Protein AF-A0A352KIS1-F1 (afdb_monomer)

Radius of gyration: 20.84 Å; Cα contacts (8 Å, |Δi|>4): 163; chains: 1; bounding box: 51×38×54 Å

Structure (mmCIF, N/CA/C/O backbone):
data_AF-A0A352KIS1-F1
#
_entry.id   AF-A0A352KIS1-F1
#
loop_
_atom_site.group_PDB
_atom_site.id
_atom_site.type_symbol
_atom_site.label_atom_id
_atom_site.label_alt_id
_atom_site.label_comp_id
_atom_site.label_asym_id
_atom_site.label_entity_id
_atom_site.label_seq_id
_atom_site.pdbx_PDB_ins_code
_atom_site.Cartn_x
_atom_site.Cartn_y
_atom_site.Cartn_z
_atom_site.occupancy
_atom_site.B_iso_or_equiv
_atom_site.auth_seq_id
_atom_site.auth_comp_id
_atom_site.auth_asym_id
_atom_site.auth_atom_id
_atom_site.pdbx_PDB_model_num
ATOM 1 N N . MET A 1 1 ? 3.400 2.276 27.618 1.00 39.28 1 MET A N 1
ATOM 2 C CA . MET A 1 1 ? 4.364 1.791 26.607 1.00 39.28 1 MET A CA 1
ATOM 3 C C . MET A 1 1 ? 4.599 2.950 25.652 1.00 39.28 1 MET A C 1
ATOM 5 O O . MET A 1 1 ? 3.643 3.658 25.383 1.00 39.28 1 MET A O 1
ATOM 9 N N . ARG A 1 2 ? 5.854 3.278 25.321 1.00 40.31 2 ARG A N 1
ATOM 10 C CA . ARG A 1 2 ? 6.187 4.466 24.517 1.00 40.31 2 ARG A CA 1
ATOM 11 C C . ARG A 1 2 ? 6.188 4.085 23.042 1.00 40.31 2 ARG A C 1
ATOM 13 O O . ARG A 1 2 ? 6.950 3.207 22.649 1.00 40.31 2 ARG A O 1
ATOM 20 N N . ASP A 1 3 ? 5.348 4.763 22.277 1.00 49.12 3 ASP A N 1
ATOM 21 C CA . ASP A 1 3 ? 5.217 4.623 20.835 1.00 49.12 3 ASP A CA 1
ATOM 22 C C . ASP A 1 3 ? 6.470 5.174 20.142 1.00 49.12 3 ASP A C 1
ATOM 24 O O . ASP A 1 3 ? 6.640 6.383 19.985 1.00 49.12 3 ASP A O 1
ATOM 28 N N . ASN A 1 4 ? 7.378 4.286 19.738 1.00 43.50 4 ASN A N 1
ATOM 29 C CA . ASN A 1 4 ? 8.542 4.644 18.931 1.00 43.50 4 ASN A CA 1
ATOM 30 C C . ASN A 1 4 ? 8.178 4.561 17.445 1.00 43.50 4 ASN A C 1
ATOM 32 O O . ASN A 1 4 ? 8.588 3.643 16.737 1.00 43.50 4 ASN A O 1
ATOM 36 N N . TRP A 1 5 ? 7.418 5.541 16.966 1.00 44.62 5 TRP A N 1
ATOM 37 C CA . TRP A 1 5 ? 7.293 5.789 15.534 1.00 44.62 5 TRP A CA 1
ATOM 38 C C . TRP A 1 5 ? 8.566 6.522 15.122 1.00 44.62 5 TRP A C 1
ATOM 40 O O . TRP A 1 5 ? 8.736 7.707 15.413 1.00 44.62 5 TRP A O 1
ATOM 50 N N . ILE A 1 6 ? 9.507 5.799 14.514 1.00 53.31 6 ILE A N 1
ATOM 51 C CA . ILE A 1 6 ? 10.718 6.399 13.953 1.00 53.31 6 ILE A CA 1
ATOM 52 C C . ILE A 1 6 ? 10.278 7.173 12.712 1.00 53.31 6 ILE A C 1
ATOM 54 O O . ILE A 1 6 ? 10.229 6.638 11.607 1.00 53.31 6 ILE A O 1
ATOM 58 N N . LEU A 1 7 ? 9.905 8.438 12.906 1.00 52.47 7 LEU A N 1
ATOM 59 C CA . LEU A 1 7 ? 9.792 9.370 11.796 1.00 52.47 7 LEU A CA 1
ATOM 60 C C . LEU A 1 7 ? 11.177 9.454 11.139 1.00 52.47 7 LEU A C 1
ATOM 62 O O . LEU A 1 7 ? 12.160 9.693 11.851 1.00 52.47 7 LEU A O 1
ATOM 66 N N . PRO A 1 8 ? 11.286 9.241 9.817 1.00 53.09 8 PRO A N 1
ATOM 67 C CA . PRO A 1 8 ? 12.552 9.403 9.126 1.00 53.09 8 PRO A CA 1
ATOM 68 C C . PRO A 1 8 ? 13.057 10.828 9.375 1.00 53.09 8 PRO A C 1
ATOM 70 O O . PRO A 1 8 ? 12.317 11.800 9.214 1.00 53.09 8 PRO A O 1
ATOM 73 N N . ASP A 1 9 ? 14.308 10.941 9.832 1.00 62.28 9 ASP A N 1
ATOM 74 C CA . ASP A 1 9 ? 14.973 12.219 10.092 1.00 62.28 9 ASP A CA 1
ATOM 75 C C . ASP A 1 9 ? 14.761 13.152 8.887 1.00 62.28 9 ASP A C 1
ATOM 77 O O . ASP A 1 9 ? 14.893 12.731 7.736 1.00 62.28 9 ASP A O 1
ATOM 81 N N . LYS A 1 10 ? 14.442 14.427 9.129 1.00 58.06 10 LYS A N 1
ATOM 82 C CA . LYS A 1 10 ? 14.257 15.448 8.086 1.00 58.06 10 LYS A CA 1
ATOM 83 C C . LYS A 1 10 ? 15.461 15.53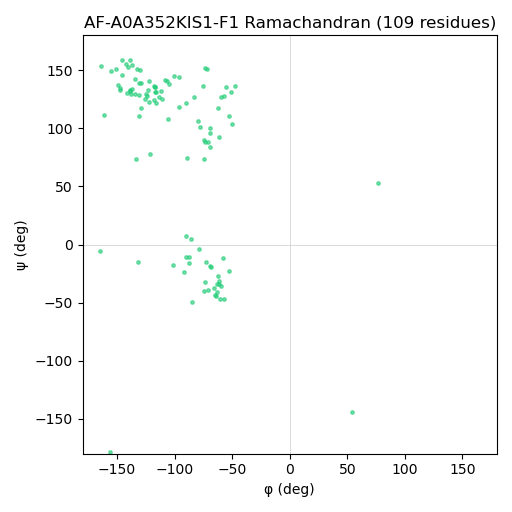6 7.132 1.00 58.06 10 LYS A C 1
ATOM 85 O O . LYS A 1 10 ? 15.295 15.957 5.991 1.00 58.06 10 LYS A O 1
ATOM 90 N N . SER A 1 11 ? 16.646 15.090 7.560 1.00 61.78 11 SER A N 1
ATOM 91 C CA . SER A 1 11 ? 17.861 14.975 6.737 1.00 61.78 11 SER A CA 1
ATOM 92 C C . SER A 1 11 ? 17.853 13.821 5.711 1.00 61.78 11 SER A C 1
ATOM 94 O O . SER A 1 11 ? 18.671 13.803 4.787 1.00 61.78 11 SER A O 1
ATOM 96 N N . SER A 1 12 ? 16.937 12.858 5.852 1.00 59.78 12 SER A N 1
ATOM 97 C CA . SER A 1 12 ? 16.808 11.668 4.996 1.00 59.78 12 SER A CA 1
ATOM 98 C C . SER A 1 12 ? 15.845 11.861 3.820 1.00 59.78 12 SER A C 1
ATOM 100 O O . SER A 1 12 ? 16.017 11.221 2.785 1.00 59.78 12 SER A O 1
ATOM 102 N N . LEU A 1 13 ? 14.903 12.805 3.927 1.00 62.25 13 LEU A N 1
ATOM 103 C CA . LEU A 1 13 ? 13.956 13.155 2.861 1.00 62.25 13 LEU A CA 1
ATOM 104 C C . LEU A 1 13 ? 14.650 13.588 1.554 1.00 62.25 13 LEU A C 1
ATOM 106 O O . LEU A 1 13 ? 14.314 13.041 0.505 1.00 62.25 13 LEU A O 1
ATOM 110 N N . PRO A 1 14 ? 15.664 14.480 1.567 1.00 72.44 14 PRO A N 1
ATOM 111 C CA . PRO A 1 14 ? 16.374 14.858 0.344 1.00 72.44 14 PRO A CA 1
ATOM 112 C C . PRO A 1 14 ? 17.120 13.681 -0.292 1.00 72.44 14 PRO A C 1
ATOM 114 O O . PRO A 1 14 ? 17.209 13.584 -1.511 1.00 72.44 14 PRO A O 1
ATOM 117 N N . LYS A 1 15 ? 17.635 12.758 0.530 1.00 71.00 15 LYS A N 1
ATOM 118 C CA . LYS A 1 15 ? 18.350 11.564 0.060 1.00 71.00 15 LYS A CA 1
ATOM 119 C C . LYS A 1 15 ? 17.395 10.562 -0.585 1.00 71.00 15 LYS A C 1
ATOM 121 O O . LYS A 1 15 ? 17.732 10.003 -1.620 1.00 71.00 15 LYS A O 1
ATOM 126 N N . ALA A 1 16 ? 16.201 10.389 -0.019 1.00 70.31 16 ALA A N 1
ATOM 127 C CA . ALA A 1 16 ? 15.144 9.573 -0.609 1.00 70.31 16 ALA A CA 1
ATOM 128 C C . ALA A 1 16 ? 14.672 10.145 -1.958 1.00 70.31 16 ALA A C 1
ATOM 130 O O . ALA A 1 16 ? 14.514 9.394 -2.915 1.00 70.31 16 ALA A O 1
ATOM 131 N N . ILE A 1 17 ? 14.532 11.472 -2.063 1.00 75.38 17 ILE A N 1
ATOM 132 C CA . ILE A 1 17 ? 14.178 12.157 -3.318 1.00 75.38 17 ILE A CA 1
ATOM 133 C C . ILE A 1 17 ? 15.274 11.978 -4.375 1.00 75.38 17 ILE A C 1
ATOM 135 O O . ILE A 1 17 ? 14.967 11.671 -5.522 1.00 75.38 17 ILE A O 1
ATOM 139 N N . LEU A 1 18 ? 16.549 12.130 -4.005 1.00 73.56 18 LEU A N 1
ATOM 140 C CA . LEU A 1 18 ? 17.671 11.921 -4.926 1.00 73.56 18 LEU A CA 1
ATOM 141 C C . LEU A 1 18 ? 17.795 10.459 -5.367 1.00 73.56 18 LEU A C 1
ATOM 143 O O . LEU A 1 18 ? 18.087 10.199 -6.528 1.00 73.56 18 LEU A O 1
ATOM 147 N N . PHE A 1 19 ? 17.537 9.511 -4.466 1.00 69.75 19 PHE A N 1
ATOM 148 C CA . PHE A 1 19 ? 17.507 8.087 -4.788 1.00 69.75 19 PHE A CA 1
ATOM 149 C C . PHE A 1 19 ? 16.362 7.748 -5.753 1.00 69.75 19 PHE A C 1
ATOM 151 O O . PHE A 1 19 ? 16.590 7.058 -6.741 1.00 69.75 19 PHE A O 1
ATOM 158 N N . LEU A 1 20 ? 15.166 8.306 -5.534 1.00 67.12 20 LEU A N 1
ATOM 159 C CA . LEU A 1 20 ? 14.039 8.202 -6.468 1.00 67.12 20 LEU A CA 1
ATOM 160 C C . LEU A 1 20 ? 14.377 8.822 -7.830 1.00 67.12 20 LEU A C 1
ATOM 162 O O . LEU A 1 20 ? 14.179 8.183 -8.855 1.00 67.12 20 LEU A O 1
ATOM 166 N N . ALA A 1 21 ? 14.948 10.028 -7.854 1.00 69.81 21 ALA A N 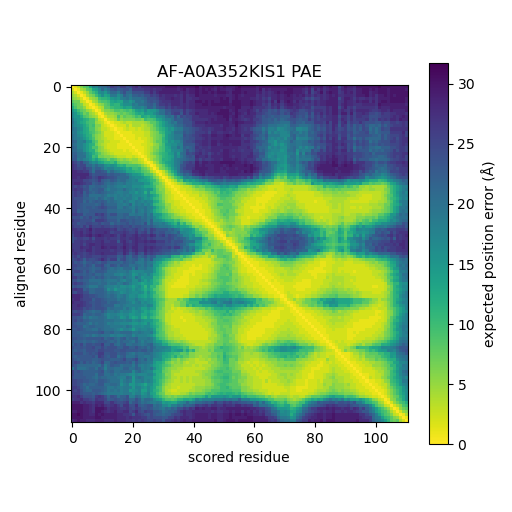1
ATOM 167 C CA . ALA A 1 21 ? 15.366 10.686 -9.091 1.00 69.81 21 ALA A 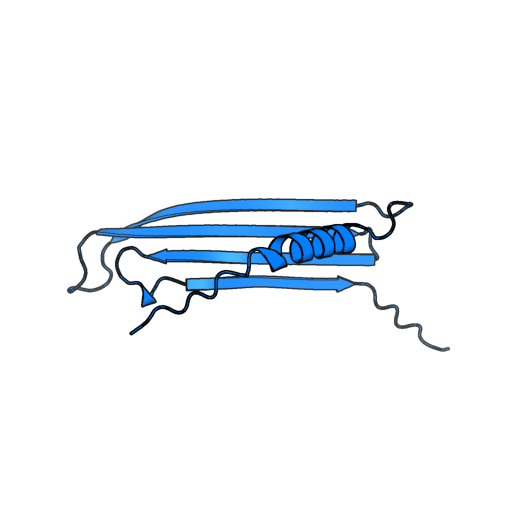CA 1
ATOM 168 C C . ALA A 1 21 ? 16.441 9.885 -9.848 1.00 69.81 21 ALA A C 1
ATOM 170 O O . ALA A 1 21 ? 16.443 9.871 -11.075 1.00 69.81 21 ALA A O 1
ATOM 171 N N . TRP A 1 22 ? 17.328 9.191 -9.130 1.00 68.75 22 TRP A N 1
ATOM 172 C CA . TRP A 1 22 ? 18.348 8.323 -9.714 1.00 68.75 22 TRP A CA 1
ATOM 173 C 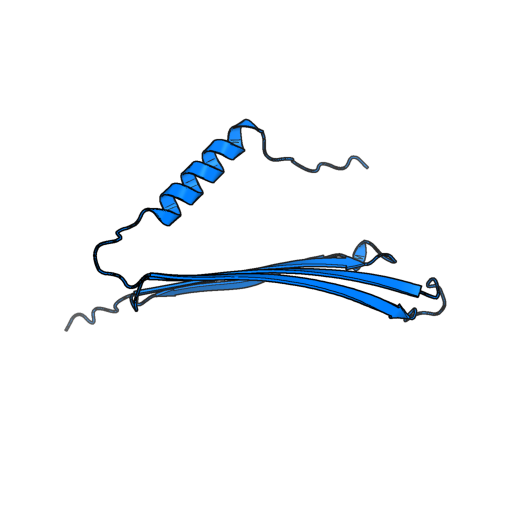C . TRP A 1 22 ? 17.773 7.004 -10.252 1.00 68.75 22 TRP A C 1
ATOM 175 O O . TRP A 1 22 ? 18.142 6.592 -11.348 1.00 68.75 22 TRP A O 1
ATOM 185 N N . ILE A 1 23 ? 16.813 6.382 -9.557 1.00 65.06 23 ILE A N 1
ATOM 186 C CA . ILE A 1 23 ? 16.062 5.223 -10.080 1.00 65.06 23 ILE A CA 1
ATOM 187 C C . ILE A 1 23 ? 15.312 5.592 -11.367 1.00 65.06 23 ILE A C 1
ATOM 189 O O . ILE A 1 23 ? 15.236 4.790 -12.293 1.00 65.06 23 ILE A O 1
ATOM 193 N N . LEU A 1 24 ? 14.800 6.820 -11.450 1.00 61.00 24 LEU A N 1
ATOM 194 C CA . LEU A 1 24 ? 14.097 7.344 -12.622 1.00 61.00 24 LEU A CA 1
ATOM 195 C C . LEU A 1 24 ? 15.039 7.802 -13.759 1.00 61.00 24 LEU A C 1
ATOM 197 O O . LEU A 1 24 ? 14.563 8.201 -14.818 1.00 61.00 24 LEU A O 1
ATOM 201 N N . SER A 1 25 ? 16.364 7.762 -13.561 1.00 61.50 25 SER A N 1
ATOM 202 C CA . SER A 1 25 ? 17.369 8.332 -14.471 1.00 61.50 25 SER A CA 1
ATOM 203 C C . SER A 1 25 ? 17.933 7.431 -15.596 1.00 61.50 25 SER A C 1
ATOM 205 O O . SER A 1 25 ? 18.649 7.989 -16.438 1.00 61.50 25 SER A O 1
ATOM 207 N N . PRO A 1 26 ? 17.732 6.101 -15.701 1.00 56.00 26 PRO A N 1
ATOM 208 C CA . PRO A 1 26 ? 18.428 5.351 -16.741 1.00 56.00 26 PRO A CA 1
ATOM 209 C C . PRO A 1 26 ? 17.747 5.493 -18.116 1.00 56.00 26 PRO A C 1
ATOM 211 O O . PRO A 1 26 ? 16.732 4.869 -18.396 1.00 56.00 26 PRO A O 1
ATOM 214 N N . GLY A 1 27 ? 18.383 6.266 -19.005 1.00 52.97 27 GLY A N 1
ATOM 215 C CA . GLY A 1 27 ? 18.517 5.901 -20.423 1.00 52.97 27 GLY A CA 1
ATOM 216 C C . GLY A 1 27 ? 17.299 6.081 -21.335 1.00 52.97 27 GLY A C 1
ATOM 217 O O . GLY A 1 27 ? 16.946 5.166 -22.074 1.00 52.97 27 GLY A O 1
ATOM 218 N N . ILE A 1 28 ? 16.708 7.276 -21.360 1.00 52.69 28 ILE A N 1
ATOM 219 C CA . ILE A 1 28 ? 15.662 7.672 -22.323 1.00 52.69 28 ILE A CA 1
ATOM 220 C C . ILE A 1 28 ? 16.291 7.927 -23.705 1.00 52.69 28 ILE A C 1
ATOM 222 O O . ILE A 1 28 ? 16.476 9.073 -24.109 1.00 52.69 28 ILE A O 1
ATOM 226 N N . ALA A 1 29 ? 16.692 6.880 -24.425 1.00 50.91 29 ALA A N 1
ATOM 227 C CA . ALA A 1 29 ? 17.159 7.047 -25.807 1.00 50.91 29 ALA A CA 1
ATOM 228 C C . ALA A 1 29 ? 16.541 6.079 -26.825 1.00 50.91 29 ALA A C 1
ATOM 230 O O . ALA A 1 29 ? 16.622 6.363 -28.014 1.00 50.91 29 ALA A O 1
ATOM 231 N N . ALA A 1 30 ? 15.894 4.985 -26.405 1.00 53.06 30 ALA A N 1
ATOM 232 C CA . ALA A 1 30 ? 15.186 4.094 -27.339 1.00 53.06 30 ALA A CA 1
ATOM 233 C C . ALA A 1 30 ? 14.193 3.109 -26.692 1.00 53.06 30 ALA A C 1
ATOM 235 O O . ALA A 1 30 ? 13.519 2.388 -27.418 1.00 53.06 30 ALA A O 1
ATOM 236 N N . ALA A 1 31 ? 14.114 3.032 -25.360 1.00 55.84 31 ALA A N 1
ATOM 237 C CA . ALA A 1 31 ? 13.159 2.153 -24.695 1.00 55.84 31 ALA A CA 1
ATOM 238 C C . ALA A 1 31 ? 11.794 2.845 -24.619 1.00 55.84 31 ALA A C 1
ATOM 240 O O . ALA A 1 31 ? 11.702 3.975 -24.134 1.00 55.84 31 ALA A O 1
ATOM 241 N N . GLU A 1 32 ? 10.746 2.177 -25.098 1.00 66.12 32 GLU A N 1
ATOM 242 C CA . GLU A 1 32 ? 9.371 2.595 -24.841 1.00 66.12 32 GLU A CA 1
ATOM 243 C C . GLU A 1 32 ? 9.133 2.523 -23.332 1.00 66.12 32 GLU A C 1
ATOM 245 O O . GLU A 1 32 ? 9.291 1.479 -22.701 1.00 66.12 32 GLU A O 1
ATOM 250 N N . PHE A 1 33 ? 8.857 3.677 -22.735 1.00 71.19 33 PHE A N 1
ATOM 251 C CA . PHE A 1 33 ? 8.613 3.786 -21.310 1.00 71.19 33 PHE A CA 1
ATOM 252 C C . PHE A 1 33 ? 7.112 3.752 -21.070 1.00 71.19 33 PHE A C 1
ATOM 254 O O . PHE A 1 33 ? 6.398 4.655 -21.511 1.00 71.19 33 PHE A O 1
ATOM 261 N N . GLU A 1 34 ? 6.649 2.750 -20.333 1.00 83.62 34 GLU A N 1
ATOM 262 C CA . GLU A 1 34 ? 5.268 2.673 -19.876 1.00 83.62 34 GLU A CA 1
ATOM 263 C C . GLU A 1 34 ? 5.249 2.711 -18.352 1.00 83.62 34 GLU A C 1
ATOM 265 O O . GLU A 1 34 ? 6.016 2.022 -17.682 1.00 83.62 34 GLU A O 1
ATOM 270 N N . SER A 1 35 ? 4.398 3.559 -17.787 1.00 87.00 35 SER A N 1
ATOM 271 C CA . SER A 1 35 ? 4.243 3.680 -16.343 1.00 87.00 35 SER A CA 1
ATOM 272 C C . SER A 1 35 ? 2.777 3.875 -16.020 1.00 87.00 35 SER A C 1
ATOM 274 O O . SER A 1 35 ? 2.117 4.740 -16.602 1.00 87.00 35 SER A O 1
ATOM 276 N N . GLU A 1 36 ? 2.285 3.081 -15.078 1.00 90.31 36 GLU A N 1
ATOM 277 C CA . GLU A 1 36 ? 0.931 3.175 -14.560 1.00 90.31 36 GLU A CA 1
ATOM 278 C C . GLU A 1 36 ? 0.985 3.351 -13.045 1.00 90.31 36 GLU A C 1
ATOM 280 O O . GLU A 1 36 ? 1.635 2.595 -12.320 1.00 90.31 36 GLU A O 1
ATOM 285 N N . ILE A 1 37 ? 0.286 4.379 -12.567 1.00 89.50 37 ILE A N 1
ATOM 286 C CA . ILE A 1 37 ? 0.110 4.638 -11.143 1.00 89.50 37 ILE A CA 1
ATOM 287 C C . ILE A 1 37 ? -1.384 4.657 -10.853 1.00 89.50 37 ILE A C 1
ATOM 289 O O . ILE A 1 37 ? -2.124 5.477 -11.401 1.00 89.50 37 ILE A O 1
ATOM 293 N N . THR A 1 38 ? -1.819 3.794 -9.941 1.00 93.94 38 THR A N 1
ATOM 294 C CA . THR A 1 38 ? -3.220 3.686 -9.533 1.00 93.94 38 THR A CA 1
ATOM 295 C C . THR A 1 38 ? -3.343 3.896 -8.031 1.00 93.94 38 THR A C 1
ATOM 297 O O . THR A 1 38 ? -2.633 3.280 -7.240 1.00 93.94 38 THR A O 1
ATOM 300 N N . LEU A 1 39 ? -4.293 4.731 -7.613 1.00 91.81 39 LEU A N 1
ATOM 301 C CA . LEU A 1 39 ? -4.692 4.865 -6.214 1.00 91.81 39 LEU A CA 1
ATOM 302 C C . LEU A 1 39 ? -6.145 4.419 -6.068 1.00 91.81 39 LEU A C 1
ATOM 304 O O . LEU A 1 39 ? -7.043 4.978 -6.694 1.00 91.81 39 LEU A O 1
ATOM 308 N N . SER A 1 40 ? -6.374 3.430 -5.213 1.00 93.38 40 SER A N 1
ATOM 309 C CA . SER A 1 40 ? -7.698 2.904 -4.901 1.00 93.38 40 SER A CA 1
ATOM 310 C C . SER A 1 40 ? -7.998 3.126 -3.429 1.00 93.38 40 SER A C 1
ATOM 312 O O . SER A 1 40 ? -7.239 2.701 -2.561 1.00 93.38 40 SER A O 1
ATOM 314 N N . ILE A 1 41 ? -9.112 3.795 -3.140 1.00 92.31 41 ILE A N 1
ATOM 315 C CA . ILE A 1 41 ? -9.587 4.032 -1.777 1.00 92.31 41 ILE A CA 1
ATOM 316 C C . ILE A 1 41 ? -11.014 3.506 -1.679 1.00 92.31 41 ILE A C 1
ATOM 318 O O . ILE A 1 41 ? -11.873 3.830 -2.498 1.00 92.31 41 ILE A O 1
ATOM 322 N N . ARG A 1 42 ? -11.277 2.691 -0.661 1.00 92.62 42 ARG A N 1
ATOM 323 C CA . ARG A 1 42 ? -12.592 2.127 -0.375 1.00 92.62 42 ARG A CA 1
ATOM 324 C C . ARG A 1 42 ? -12.895 2.267 1.107 1.00 92.62 42 ARG A C 1
ATOM 326 O O . ARG A 1 42 ? -12.106 1.843 1.941 1.00 92.62 42 ARG A O 1
ATOM 333 N N . ALA A 1 43 ? -14.066 2.794 1.428 1.00 90.31 43 ALA A N 1
ATOM 334 C CA . ALA A 1 43 ? -14.614 2.766 2.777 1.00 90.31 43 ALA A CA 1
ATOM 335 C C . ALA A 1 43 ? -15.919 1.973 2.758 1.00 90.31 43 ALA A C 1
ATOM 337 O O . ALA A 1 43 ? -16.721 2.121 1.834 1.00 90.31 43 ALA A O 1
ATOM 338 N N . PHE A 1 44 ? -16.126 1.110 3.746 1.00 87.06 44 PHE A N 1
ATOM 339 C CA . PHE A 1 44 ? -17.363 0.351 3.875 1.00 87.06 44 PHE A CA 1
ATOM 340 C C . PHE A 1 44 ? -17.725 0.132 5.339 1.00 87.06 44 PHE A C 1
ATOM 342 O O . PHE A 1 44 ? -16.855 -0.049 6.191 1.00 87.06 44 PHE A O 1
ATOM 349 N N . ASN A 1 45 ? -19.029 0.124 5.602 1.00 87.12 45 ASN A N 1
ATOM 350 C CA . ASN A 1 45 ? -19.574 -0.221 6.905 1.00 87.12 45 ASN A CA 1
ATOM 351 C C . ASN A 1 45 ? -19.981 -1.693 6.918 1.00 87.12 45 ASN A C 1
ATOM 353 O O . ASN A 1 45 ? -20.474 -2.214 5.915 1.00 87.12 45 ASN A O 1
ATOM 357 N N . HIS A 1 46 ? -19.793 -2.359 8.049 1.00 74.62 46 HIS A N 1
ATOM 358 C CA . HIS A 1 46 ? -20.197 -3.747 8.245 1.00 74.62 46 HIS A CA 1
ATOM 359 C C . HIS A 1 46 ? -20.733 -3.972 9.659 1.00 74.62 46 HIS A C 1
ATOM 361 O O . HIS A 1 46 ? -20.456 -3.211 10.589 1.00 74.62 46 HIS A O 1
ATOM 367 N N . SER A 1 47 ? -21.576 -4.994 9.781 1.00 72.56 47 SER A N 1
ATOM 368 C CA . SER A 1 47 ? -22.175 -5.421 11.043 1.00 72.56 47 SER A CA 1
ATOM 369 C C . SER A 1 47 ? -21.142 -6.129 11.917 1.00 72.56 47 SER A C 1
ATOM 371 O O . SER A 1 47 ? -20.233 -6.785 11.403 1.00 72.56 47 SER A O 1
ATOM 373 N N . ALA A 1 48 ? -21.327 -6.054 13.234 1.00 67.44 48 ALA A N 1
ATOM 374 C CA . ALA A 1 48 ? -20.584 -6.873 14.185 1.00 67.44 48 ALA A CA 1
ATOM 375 C C . ALA A 1 48 ? -20.656 -8.360 13.797 1.00 67.44 48 ALA A C 1
ATOM 377 O O . ALA A 1 48 ? -21.733 -8.893 13.518 1.00 67.44 48 ALA A O 1
ATOM 378 N N . ARG A 1 49 ? -19.502 -9.037 13.775 1.00 66.56 49 ARG A N 1
ATOM 379 C CA . ARG A 1 49 ? -19.428 -10.484 13.510 1.00 66.56 49 ARG A CA 1
ATOM 380 C C . ARG A 1 49 ? -19.586 -11.319 14.789 1.00 66.56 49 ARG A C 1
ATOM 382 O O . ARG A 1 49 ? -19.836 -12.516 14.689 1.00 66.56 49 ARG A O 1
ATOM 389 N N . PHE A 1 50 ? -19.441 -10.699 15.962 1.00 65.62 50 PHE A N 1
ATOM 390 C CA . PHE A 1 50 ? -19.467 -11.342 17.280 1.00 65.62 50 PHE A CA 1
ATOM 391 C C . PHE A 1 50 ? -20.374 -10.568 18.250 1.00 65.62 50 PHE A C 1
ATOM 393 O O . PHE A 1 50 ? -20.501 -9.353 18.114 1.00 65.62 50 PHE A O 1
ATOM 400 N N . GLU A 1 51 ? -20.982 -11.264 19.221 1.00 61.31 51 GLU A N 1
ATOM 401 C CA . GLU A 1 51 ? -21.991 -10.700 20.144 1.00 61.31 51 GLU A CA 1
ATOM 402 C C . GLU A 1 51 ? -21.4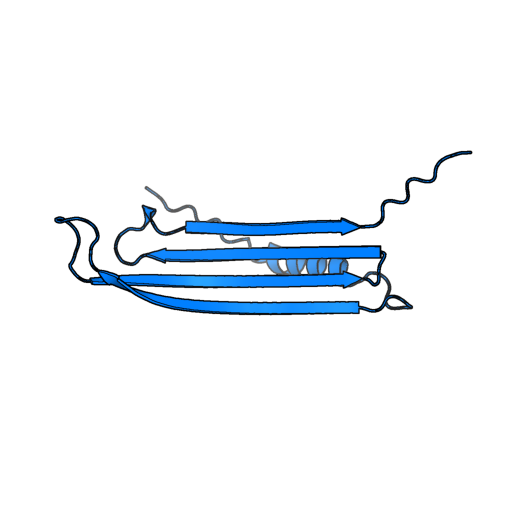63 -9.558 21.033 1.00 61.31 51 GLU A C 1
ATOM 404 O O . GLU A 1 51 ? -22.225 -8.657 21.372 1.00 61.31 51 GLU A O 1
ATOM 409 N N . ASP A 1 52 ? -20.161 -9.535 21.336 1.00 67.94 52 ASP A N 1
ATOM 410 C CA . ASP A 1 52 ? -19.537 -8.524 22.209 1.00 67.94 52 ASP A CA 1
ATOM 411 C C . ASP A 1 52 ? -19.024 -7.272 21.463 1.00 67.94 52 ASP A C 1
ATOM 413 O O . ASP A 1 52 ? -18.332 -6.429 22.038 1.00 67.94 52 ASP A O 1
ATOM 417 N N . GLN A 1 53 ? -19.312 -7.136 20.164 1.00 64.44 53 GLN A N 1
ATOM 418 C CA . GLN A 1 53 ? -18.844 -6.015 19.344 1.00 64.44 53 GLN A CA 1
ATOM 419 C C . GLN A 1 53 ? -19.933 -4.952 19.135 1.00 64.44 53 GLN A C 1
ATOM 421 O O . GLN A 1 53 ? -21.113 -5.262 18.990 1.00 64.44 53 GLN A O 1
ATOM 426 N N . ALA A 1 54 ? -19.543 -3.672 19.082 1.00 65.50 54 ALA A N 1
ATOM 427 C CA . ALA A 1 54 ? -20.472 -2.583 18.775 1.00 65.50 54 ALA A CA 1
ATOM 428 C C . ALA A 1 54 ? -21.193 -2.828 17.431 1.00 65.50 54 ALA A C 1
ATOM 430 O O . ALA A 1 54 ? -20.558 -3.173 16.442 1.00 65.50 54 ALA A O 1
ATOM 431 N N . ASN A 1 55 ? -22.511 -2.603 17.374 1.00 66.88 55 ASN A N 1
ATOM 432 C CA . ASN A 1 55 ? -23.380 -3.000 16.249 1.00 66.88 55 ASN A CA 1
ATOM 433 C C . ASN A 1 55 ? -23.011 -2.436 14.858 1.00 66.88 55 ASN A C 1
ATOM 435 O O . ASN A 1 55 ? -23.581 -2.876 13.857 1.00 66.88 55 ASN A O 1
ATOM 439 N N . GLN A 1 56 ? -22.101 -1.463 14.769 1.00 64.50 56 GLN A N 1
ATOM 440 C CA . GLN A 1 56 ? -21.652 -0.864 13.513 1.00 64.50 56 GLN A CA 1
ATOM 441 C C . GLN A 1 56 ? -20.144 -0.629 13.527 1.00 64.50 56 GLN A C 1
ATOM 443 O O . GLN A 1 56 ? -19.595 -0.054 14.471 1.00 64.50 56 GLN A O 1
ATOM 448 N N . HIS A 1 57 ? -19.486 -1.046 12.450 1.00 78.50 57 HIS A N 1
ATOM 449 C CA . HIS A 1 57 ? -18.058 -0.859 12.233 1.00 78.50 57 HIS A CA 1
ATOM 450 C C . HIS A 1 57 ? -17.799 -0.276 10.855 1.00 78.50 57 HIS A C 1
ATOM 452 O O . HIS A 1 57 ? -18.539 -0.548 9.909 1.00 78.50 57 HIS A O 1
ATOM 458 N N . ALA A 1 58 ? -16.722 0.492 10.750 1.00 84.56 58 ALA A N 1
ATOM 459 C CA . ALA A 1 58 ? -16.230 1.031 9.501 1.00 84.56 58 ALA A CA 1
ATOM 460 C C . ALA A 1 58 ? -14.837 0.467 9.226 1.00 84.56 58 ALA A C 1
ATOM 462 O O . ALA A 1 58 ? -13.967 0.440 10.098 1.00 84.56 58 ALA A O 1
ATOM 463 N N . THR A 1 59 ? -14.612 0.048 7.989 1.00 88.06 59 THR A N 1
ATOM 464 C CA . THR A 1 59 ? -13.278 -0.269 7.495 1.00 88.06 59 THR A CA 1
ATOM 465 C C . THR A 1 59 ? -12.934 0.695 6.371 1.00 88.06 59 THR A C 1
ATOM 467 O O . THR A 1 59 ? -13.711 0.873 5.430 1.00 88.06 59 THR A O 1
ATOM 470 N N . ALA A 1 60 ? -11.744 1.280 6.449 1.00 91.69 60 ALA A N 1
ATOM 471 C CA . ALA A 1 60 ? -11.117 1.998 5.353 1.00 91.69 60 ALA A CA 1
ATOM 472 C C . ALA A 1 60 ? -10.002 1.137 4.756 1.00 91.69 60 ALA A C 1
ATOM 474 O O . ALA A 1 60 ? -9.239 0.493 5.472 1.00 91.6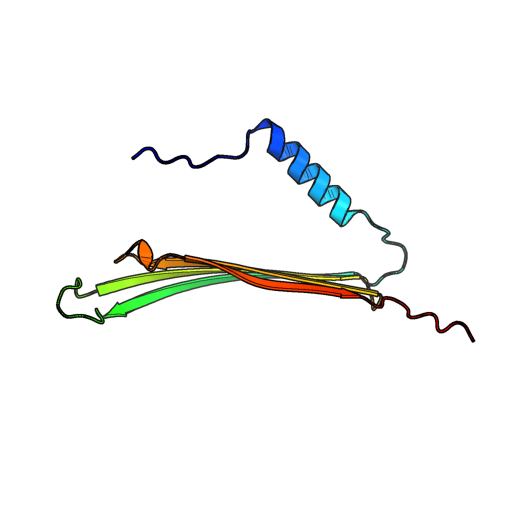9 60 ALA A O 1
ATOM 475 N N . PHE A 1 61 ? -9.910 1.118 3.437 1.00 92.62 61 PHE A N 1
ATOM 476 C CA . PHE A 1 61 ? -8.890 0.421 2.674 1.00 92.62 61 PHE A CA 1
ATOM 477 C C . PHE A 1 61 ? -8.310 1.396 1.656 1.00 92.62 61 PHE A C 1
ATOM 479 O O . PHE A 1 61 ? -9.061 2.020 0.908 1.00 92.62 61 PHE A O 1
ATOM 486 N N . ALA A 1 62 ? -6.990 1.518 1.620 1.00 93.50 62 ALA A N 1
ATOM 487 C CA . ALA A 1 62 ? -6.284 2.265 0.595 1.00 93.50 62 ALA A CA 1
ATOM 488 C C . ALA A 1 62 ? -5.182 1.391 0.000 1.00 93.50 62 ALA A C 1
ATOM 490 O O . ALA A 1 62 ? -4.498 0.661 0.715 1.00 93.50 62 ALA A O 1
ATOM 491 N N . GLN A 1 63 ? -5.027 1.463 -1.312 1.00 94.12 63 GLN A N 1
ATOM 492 C CA . GLN A 1 63 ? -4.061 0.695 -2.079 1.00 94.12 63 GLN A CA 1
ATOM 493 C C . GLN A 1 63 ? -3.445 1.604 -3.125 1.00 94.12 63 GLN A C 1
ATOM 495 O O . GLN A 1 63 ? -4.152 2.317 -3.838 1.00 94.12 63 GLN A O 1
ATOM 500 N N . PHE A 1 64 ? -2.130 1.548 -3.210 1.00 93.75 64 PHE A N 1
ATOM 501 C CA . PHE A 1 64 ? -1.3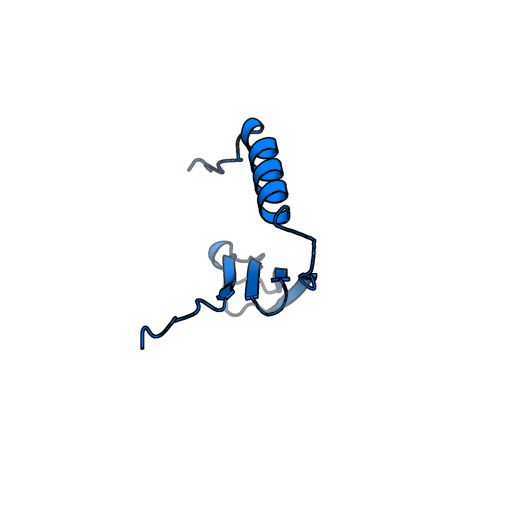58 2.208 -4.243 1.00 93.75 64 PHE A CA 1
ATOM 502 C C . PHE A 1 64 ? -0.765 1.114 -5.119 1.00 93.75 64 PHE A C 1
ATOM 504 O O . PHE A 1 64 ? -0.242 0.146 -4.5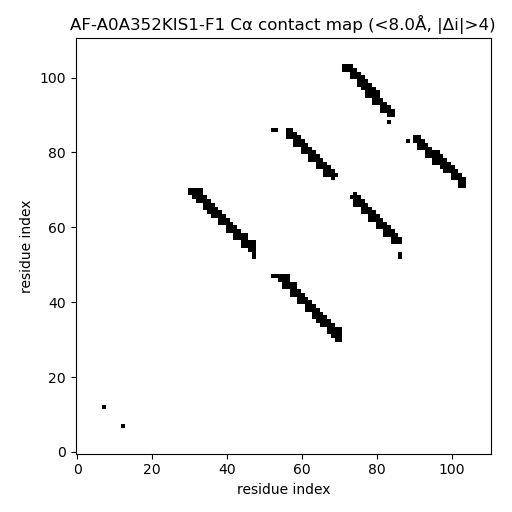81 1.00 93.75 64 PHE A O 1
ATOM 511 N N . ASN A 1 65 ? -0.878 1.245 -6.433 1.00 94.75 65 ASN A N 1
ATOM 512 C CA . ASN A 1 65 ? -0.170 0.406 -7.384 1.00 94.75 65 ASN A CA 1
ATOM 513 C C . ASN A 1 65 ? 0.764 1.281 -8.209 1.00 94.75 65 ASN A C 1
ATOM 515 O O . ASN A 1 65 ? 0.356 2.346 -8.678 1.00 94.75 65 ASN A O 1
ATOM 519 N N . TRP A 1 66 ? 1.991 0.820 -8.394 1.00 93.56 66 TRP A N 1
ATOM 520 C CA . TRP A 1 66 ? 2.936 1.406 -9.327 1.00 93.56 66 TRP A CA 1
ATOM 521 C C . TRP A 1 66 ? 3.535 0.298 -10.175 1.00 93.56 66 TRP A C 1
ATOM 523 O O . TRP A 1 66 ? 4.303 -0.525 -9.677 1.00 93.56 66 TRP A O 1
ATOM 533 N N . TYR A 1 67 ? 3.165 0.305 -11.450 1.00 92.69 67 TYR A N 1
ATOM 534 C CA . TYR A 1 67 ? 3.740 -0.527 -12.490 1.00 92.69 67 TYR A CA 1
ATOM 535 C C . TYR A 1 67 ? 4.626 0.323 -13.393 1.00 92.69 67 TYR A C 1
ATOM 537 O O . TYR A 1 67 ? 4.286 1.461 -13.728 1.00 92.69 67 TYR A O 1
ATOM 545 N N . GLN A 1 68 ? 5.756 -0.233 -13.810 1.00 90.56 68 GLN A N 1
ATOM 546 C CA . GLN A 1 68 ? 6.642 0.428 -14.748 1.00 90.56 68 GLN A CA 1
ATOM 547 C C . GLN A 1 68 ? 7.350 -0.589 -15.635 1.00 90.56 68 GLN A C 1
ATOM 549 O O . GLN A 1 68 ? 7.907 -1.571 -15.144 1.00 90.56 68 GLN A O 1
ATOM 554 N N . SER A 1 69 ? 7.357 -0.312 -16.935 1.00 88.69 69 SER A N 1
ATOM 555 C CA . SER A 1 69 ? 7.997 -1.109 -17.975 1.00 88.69 69 SER A CA 1
ATOM 556 C C . SER A 1 69 ? 9.015 -0.275 -18.739 1.00 88.69 69 SER A C 1
ATOM 558 O O . SER A 1 69 ? 8.790 0.901 -19.038 1.00 88.69 69 SER A O 1
ATOM 560 N N . PHE A 1 70 ? 10.137 -0.902 -19.070 1.00 86.12 70 PHE A N 1
ATOM 561 C CA . PHE A 1 70 ? 11.231 -0.309 -19.831 1.00 86.12 70 PHE A CA 1
ATOM 562 C C . PHE A 1 70 ? 11.454 -1.141 -21.092 1.00 86.12 70 PHE A C 1
ATOM 564 O O . PHE A 1 70 ? 12.362 -1.978 -21.163 1.00 86.12 70 PHE A O 1
ATOM 571 N N . GLY A 1 71 ? 10.582 -0.925 -22.078 1.00 81.06 71 GLY A N 1
ATOM 572 C CA . GLY A 1 71 ? 10.429 -1.797 -23.239 1.00 81.06 71 GLY A CA 1
ATOM 573 C C . GLY A 1 71 ? 10.182 -3.249 -22.821 1.00 81.06 71 GLY A C 1
ATOM 574 O O . GLY A 1 71 ? 9.577 -3.506 -21.780 1.00 81.06 71 GLY A O 1
ATOM 575 N N . ASP A 1 72 ? 10.733 -4.181 -23.598 1.00 77.75 72 ASP A N 1
ATOM 576 C CA . ASP A 1 72 ? 10.661 -5.628 -23.340 1.00 77.75 72 ASP A CA 1
ATOM 577 C C . ASP A 1 72 ? 11.768 -6.143 -22.394 1.00 77.75 72 ASP A C 1
ATOM 579 O O . ASP A 1 72 ? 11.905 -7.343 -22.175 1.00 77.75 72 ASP A O 1
ATOM 583 N N . ILE A 1 73 ? 12.603 -5.255 -21.839 1.00 82.88 73 ILE A N 1
ATOM 584 C CA . ILE A 1 73 ? 13.819 -5.654 -21.112 1.00 82.88 73 ILE A CA 1
ATOM 585 C C . ILE A 1 73 ? 13.502 -5.985 -19.659 1.00 82.88 73 ILE A C 1
ATOM 587 O O . ILE A 1 73 ? 13.964 -6.999 -19.132 1.00 82.88 73 ILE A O 1
ATOM 591 N N . TRP A 1 74 ? 12.772 -5.095 -18.990 1.00 86.56 74 TRP A N 1
ATOM 592 C CA . TRP A 1 74 ? 12.409 -5.260 -17.593 1.00 86.56 74 TRP A CA 1
ATOM 593 C C . TRP A 1 74 ? 11.141 -4.497 -17.235 1.00 86.56 74 TRP A C 1
ATOM 595 O O . TRP A 1 74 ? 10.854 -3.427 -17.775 1.00 86.56 74 TRP A O 1
ATOM 605 N N . SER A 1 75 ? 10.413 -5.042 -16.270 1.00 89.88 75 SER A N 1
ATOM 606 C CA . SER A 1 75 ? 9.250 -4.413 -15.664 1.00 89.88 75 SER A CA 1
ATOM 607 C C . SER A 1 75 ? 9.222 -4.665 -14.165 1.00 89.88 75 SER A C 1
ATOM 609 O O . SER A 1 75 ? 9.758 -5.656 -13.663 1.00 89.88 75 SER A O 1
ATOM 611 N N . PHE A 1 76 ? 8.601 -3.762 -13.420 1.00 92.69 76 PHE A N 1
ATOM 612 C CA . PHE A 1 76 ? 8.327 -3.975 -12.009 1.00 92.69 76 PHE A CA 1
ATOM 613 C C . PHE A 1 76 ? 6.922 -3.522 -11.657 1.00 92.69 76 PHE A C 1
ATOM 615 O O . PHE A 1 76 ? 6.352 -2.641 -12.297 1.00 92.69 76 PHE A O 1
ATOM 622 N N . GLU A 1 77 ? 6.388 -4.121 -10.604 1.00 94.12 77 GLU A N 1
ATOM 623 C CA . GLU A 1 77 ? 5.143 -3.697 -9.981 1.00 94.12 77 GLU A CA 1
ATOM 624 C C . GLU A 1 77 ? 5.352 -3.671 -8.474 1.00 94.12 77 GLU A C 1
ATOM 626 O O . GLU A 1 77 ? 6.039 -4.538 -7.926 1.00 94.12 77 GLU A O 1
ATOM 631 N N . ILE A 1 78 ? 4.762 -2.690 -7.798 1.00 94.94 78 ILE A N 1
ATOM 632 C CA . ILE A 1 78 ? 4.665 -2.653 -6.345 1.00 94.94 78 ILE A CA 1
ATOM 633 C C . ILE A 1 78 ? 3.275 -2.185 -5.926 1.00 94.94 78 ILE A C 1
ATOM 635 O O . ILE A 1 78 ? 2.781 -1.152 -6.372 1.00 94.94 78 ILE A O 1
ATOM 639 N N . GLU A 1 79 ? 2.660 -2.945 -5.028 1.00 96.56 79 GLU A N 1
ATOM 640 C CA . GLU A 1 79 ? 1.269 -2.759 -4.639 1.00 96.56 79 GLU A CA 1
ATOM 641 C C . GLU A 1 79 ? 1.102 -2.808 -3.109 1.00 96.56 79 GLU A C 1
ATOM 643 O O . GLU A 1 79 ? 0.635 -3.813 -2.552 1.00 96.56 79 GLU A O 1
ATOM 648 N N . PRO A 1 80 ? 1.526 -1.764 -2.374 1.00 94.44 80 PRO A N 1
ATOM 649 C CA . PRO A 1 80 ? 1.259 -1.661 -0.950 1.00 94.44 80 PRO A CA 1
ATOM 650 C C . PRO A 1 80 ? -0.217 -1.358 -0.692 1.00 94.44 80 PRO A C 1
ATOM 652 O O . PRO A 1 80 ? -0.899 -0.668 -1.459 1.00 94.44 80 PRO A O 1
ATOM 655 N N . TYR A 1 81 ? -0.701 -1.819 0.453 1.00 95.62 81 TYR A N 1
ATOM 656 C CA . TYR A 1 81 ? -2.021 -1.460 0.939 1.00 95.62 81 TYR A CA 1
ATOM 657 C C . TYR A 1 81 ? -2.014 -1.191 2.438 1.00 95.62 81 TYR A C 1
ATOM 659 O O . TYR A 1 81 ? -1.162 -1.663 3.190 1.00 95.62 81 TYR A O 1
ATOM 667 N N . ILE A 1 82 ? -3.025 -0.450 2.871 1.00 93.75 82 ILE A N 1
ATOM 668 C CA . ILE A 1 82 ? -3.376 -0.262 4.268 1.00 93.75 82 ILE A CA 1
ATOM 669 C C . ILE A 1 82 ? -4.870 -0.503 4.440 1.00 93.75 82 ILE A C 1
ATOM 671 O O . ILE A 1 82 ? -5.700 -0.101 3.622 1.00 93.75 82 ILE A O 1
ATOM 675 N N . ARG A 1 83 ? -5.214 -1.174 5.528 1.00 92.88 83 ARG A N 1
ATOM 676 C CA . ARG A 1 83 ? -6.567 -1.403 5.997 1.00 92.88 83 ARG A CA 1
ATOM 677 C C . ARG A 1 83 ? -6.655 -0.911 7.432 1.00 92.88 83 ARG A C 1
ATOM 679 O O . ARG A 1 83 ? -5.904 -1.369 8.284 1.00 92.88 83 ARG A O 1
ATOM 686 N N . LEU A 1 84 ? -7.599 -0.023 7.693 1.00 90.19 84 LEU A N 1
ATOM 687 C CA . LEU A 1 84 ? -7.912 0.480 9.022 1.00 90.19 84 LEU A CA 1
ATOM 688 C C . LEU A 1 84 ? -9.305 -0.003 9.401 1.00 90.19 84 LEU A C 1
ATOM 690 O O . LEU A 1 84 ? -10.253 0.186 8.638 1.00 90.19 84 LEU A O 1
ATOM 694 N N . ASP A 1 85 ? -9.424 -0.638 10.558 1.00 86.44 85 ASP A N 1
ATOM 695 C CA . ASP A 1 85 ? -10.692 -1.084 11.123 1.00 86.44 85 ASP A CA 1
ATOM 696 C C . ASP A 1 85 ? -11.012 -0.254 12.366 1.00 86.44 85 ASP A C 1
ATOM 698 O O . ASP A 1 85 ? -10.201 -0.148 13.284 1.00 86.44 85 ASP A O 1
ATOM 702 N N . SER A 1 86 ? -12.191 0.367 12.388 1.00 83.56 86 SER A N 1
ATOM 703 C CA . SER A 1 86 ? -12.588 1.271 13.470 1.00 83.56 86 SER A CA 1
ATOM 704 C C . SER A 1 86 ? -12.818 0.559 14.801 1.00 83.56 86 SER A C 1
ATOM 706 O O . SER A 1 86 ? -12.904 1.213 15.835 1.00 83.56 86 SER A O 1
ATOM 708 N N . ALA A 1 87 ? -13.034 -0.754 14.773 1.00 74.62 87 ALA A N 1
ATOM 709 C CA . ALA A 1 87 ? -13.502 -1.512 15.922 1.00 74.62 87 ALA A CA 1
ATOM 710 C C . ALA A 1 87 ? -12.395 -2.278 16.635 1.00 74.62 87 ALA A C 1
ATOM 712 O O . ALA A 1 87 ? -12.600 -2.750 17.751 1.00 74.62 87 ALA A O 1
ATOM 713 N N . ASP A 1 88 ? -11.264 -2.472 15.964 1.00 73.69 88 ASP A N 1
ATOM 714 C CA . ASP A 1 88 ? -10.169 -3.286 16.458 1.00 73.69 88 ASP A CA 1
ATOM 715 C C . ASP A 1 88 ? -8.882 -2.938 15.716 1.00 73.69 88 ASP A C 1
ATOM 717 O O . ASP A 1 88 ? -8.711 -3.225 14.527 1.00 73.69 88 ASP A O 1
ATOM 721 N N . GLU A 1 89 ? -7.956 -2.330 16.446 1.00 79.00 89 GLU A N 1
ATOM 722 C CA . GLU A 1 89 ? -6.649 -1.970 15.918 1.00 79.00 89 GLU A CA 1
ATOM 723 C C . GLU A 1 89 ? -5.861 -3.206 15.463 1.00 79.00 89 GLU A C 1
ATOM 725 O O . GLU A 1 89 ? -5.170 -3.137 14.453 1.00 79.00 89 GLU A O 1
ATOM 730 N N . ALA A 1 90 ? -6.042 -4.371 16.098 1.00 80.25 90 ALA A N 1
ATOM 731 C CA . ALA A 1 90 ? -5.382 -5.607 15.676 1.00 80.25 90 ALA A CA 1
ATOM 732 C C . ALA A 1 90 ? -5.915 -6.146 14.334 1.00 80.25 90 ALA A C 1
ATOM 734 O O . ALA A 1 90 ? -5.250 -6.952 13.681 1.00 80.25 90 ALA A O 1
ATOM 735 N N . ARG A 1 91 ? -7.104 -5.702 13.898 1.00 77.19 91 ARG A N 1
ATOM 736 C CA . ARG A 1 91 ? -7.650 -5.968 12.553 1.00 77.19 91 ARG A CA 1
ATOM 737 C C . ARG A 1 91 ? -7.211 -4.934 11.518 1.00 77.19 91 ARG A C 1
ATOM 739 O O . ARG A 1 91 ? -7.426 -5.153 10.320 1.00 77.19 91 ARG A O 1
ATOM 746 N N . SER A 1 92 ? -6.602 -3.834 11.955 1.00 88.56 92 SER A N 1
ATOM 747 C CA . SER A 1 92 ? -5.912 -2.910 11.063 1.00 88.56 92 SER A CA 1
ATOM 748 C C . SER A 1 92 ? -4.581 -3.525 10.639 1.00 88.56 92 SER A C 1
ATOM 750 O O . SER A 1 92 ? -3.866 -4.126 11.435 1.00 88.56 92 SER A O 1
ATOM 752 N N . THR A 1 93 ? -4.255 -3.428 9.358 1.00 93.62 93 THR A N 1
ATOM 753 C CA . THR A 1 93 ? -3.051 -4.043 8.800 1.00 93.62 93 THR A CA 1
ATOM 754 C C . THR A 1 93 ? -2.558 -3.249 7.605 1.00 93.62 93 THR A C 1
ATOM 756 O O . THR A 1 93 ? -3.336 -2.612 6.897 1.00 93.62 93 THR A O 1
ATOM 759 N N . SER A 1 94 ? -1.259 -3.292 7.370 1.00 92.88 94 SER A N 1
ATOM 760 C CA . SER A 1 94 ? -0.634 -2.778 6.163 1.00 92.88 94 SER A CA 1
ATOM 761 C C . SER A 1 94 ? 0.398 -3.786 5.714 1.00 92.88 94 SER A C 1
ATOM 763 O O . SER A 1 94 ? 1.180 -4.263 6.536 1.00 92.88 94 SER A O 1
ATOM 765 N N . ASP A 1 95 ? 0.404 -4.094 4.429 1.00 94.56 95 ASP A N 1
ATOM 766 C CA . ASP A 1 95 ? 1.346 -5.041 3.857 1.00 94.56 95 ASP A CA 1
ATOM 767 C C . ASP A 1 95 ? 1.500 -4.751 2.362 1.00 94.56 95 ASP A C 1
ATOM 769 O O . ASP A 1 95 ? 0.914 -3.816 1.804 1.00 94.56 95 ASP A O 1
ATOM 773 N N . LEU A 1 96 ? 2.306 -5.561 1.706 1.00 92.25 96 LEU A N 1
ATOM 774 C CA . LEU A 1 96 ? 2.593 -5.496 0.298 1.00 92.25 96 LEU A CA 1
ATOM 775 C C . LEU A 1 96 ? 1.857 -6.641 -0.400 1.00 92.25 96 LEU A C 1
ATOM 777 O O . LEU A 1 96 ? 2.189 -7.814 -0.250 1.00 92.25 96 LEU A O 1
ATOM 781 N N . ARG A 1 97 ? 0.806 -6.301 -1.150 1.00 91.19 97 ARG A N 1
ATOM 782 C CA . ARG A 1 97 ? -0.029 -7.293 -1.841 1.00 91.19 97 ARG A CA 1
ATOM 783 C C . ARG A 1 97 ? 0.692 -7.886 -3.048 1.00 91.19 97 ARG A C 1
ATOM 785 O O . ARG A 1 97 ? 0.478 -9.054 -3.372 1.00 91.19 97 ARG A O 1
ATOM 792 N N . ARG A 1 98 ? 1.538 -7.092 -3.702 1.00 91.38 98 ARG A N 1
ATOM 793 C CA . ARG A 1 98 ? 2.364 -7.518 -4.829 1.00 91.38 98 ARG A CA 1
ATOM 794 C C . ARG A 1 98 ? 3.665 -6.731 -4.856 1.00 91.38 98 ARG A C 1
ATOM 796 O O . ARG A 1 98 ? 3.653 -5.519 -4.669 1.00 91.38 98 ARG A O 1
ATOM 803 N N . ALA A 1 99 ? 4.773 -7.415 -5.105 1.00 92.94 99 ALA A N 1
ATOM 804 C CA . ALA A 1 99 ? 5.959 -6.794 -5.672 1.00 92.94 99 ALA A CA 1
ATOM 805 C C . ALA A 1 99 ? 6.676 -7.806 -6.545 1.00 92.94 99 ALA A C 1
ATOM 807 O O . ALA A 1 99 ? 6.873 -8.952 -6.137 1.00 92.94 99 ALA A O 1
ATOM 808 N N . PHE A 1 100 ? 7.084 -7.374 -7.726 1.00 91.25 100 PHE A N 1
ATOM 809 C CA . PHE A 1 100 ? 7.963 -8.155 -8.575 1.00 91.25 100 PHE A CA 1
ATOM 810 C C . PHE A 1 100 ? 8.900 -7.247 -9.351 1.00 91.25 100 PHE A C 1
ATOM 812 O O . PHE A 1 100 ? 8.619 -6.073 -9.574 1.00 91.25 100 PHE A O 1
ATOM 819 N N . LEU A 1 101 ? 9.992 -7.850 -9.798 1.00 90.00 101 LEU A N 1
ATOM 820 C CA . LEU A 1 101 ? 10.861 -7.335 -10.836 1.00 90.00 101 LEU A CA 1
ATOM 821 C C . LEU A 1 101 ? 11.033 -8.474 -11.839 1.00 90.00 101 LEU A C 1
ATOM 823 O O . LEU A 1 101 ? 11.526 -9.545 -11.481 1.00 90.00 101 LEU A O 1
ATOM 827 N N . LEU A 1 102 ? 10.582 -8.258 -13.065 1.00 87.31 102 LEU A N 1
ATOM 828 C CA . LEU A 1 102 ? 10.742 -9.172 -14.185 1.00 87.31 102 LEU A CA 1
ATOM 829 C C . LEU A 1 102 ? 11.762 -8.572 -15.142 1.00 87.31 102 LEU A C 1
ATOM 831 O O . LEU A 1 102 ? 11.783 -7.364 -15.354 1.00 87.31 102 LEU A O 1
ATOM 835 N N . GLY A 1 103 ? 12.611 -9.409 -15.723 1.00 83.50 103 GLY A N 1
ATOM 836 C CA . GLY A 1 103 ? 13.507 -8.973 -16.779 1.00 83.50 103 GLY A CA 1
ATOM 837 C C . GLY A 1 103 ? 14.089 -10.142 -17.552 1.00 83.50 103 GLY A C 1
ATOM 838 O O . GLY A 1 103 ? 14.211 -11.252 -17.025 1.00 83.50 103 GLY A O 1
ATOM 839 N N . GLU A 1 104 ? 14.453 -9.890 -18.804 1.00 69.75 104 GLU A N 1
ATOM 840 C CA . GLU A 1 104 ? 15.194 -10.843 -19.619 1.00 69.75 104 GLU A CA 1
ATOM 841 C C . GLU A 1 104 ? 16.649 -10.902 -19.142 1.00 69.75 104 GLU A C 1
ATOM 843 O O . GLU A 1 104 ? 17.543 -10.206 -19.627 1.00 69.75 104 GLU A O 1
ATOM 848 N N . PHE A 1 105 ? 16.918 -11.769 -18.168 1.00 61.19 105 PHE A N 1
ATOM 849 C CA . PHE A 1 105 ? 18.284 -12.189 -17.886 1.00 61.19 105 PHE A CA 1
ATOM 850 C C . PHE A 1 105 ? 18.689 -13.154 -18.991 1.00 61.19 105 PHE A C 1
ATOM 852 O O . PHE A 1 105 ? 18.431 -14.352 -18.895 1.00 61.19 105 PHE A O 1
ATOM 859 N N . GLY A 1 106 ? 19.268 -12.625 -20.071 1.00 53.34 106 GLY A N 1
ATOM 860 C CA . GLY A 1 106 ? 19.763 -13.435 -21.175 1.00 53.34 106 GLY A CA 1
ATOM 861 C C . GLY A 1 106 ? 20.644 -14.568 -20.653 1.00 53.34 106 GLY A C 1
ATOM 862 O O . GLY A 1 106 ? 21.808 -14.357 -20.311 1.00 53.34 106 GLY A O 1
ATOM 863 N N . LEU A 1 107 ? 20.102 -15.787 -20.619 1.00 53.25 107 LEU A N 1
ATOM 864 C CA . LEU A 1 107 ? 20.900 -16.999 -20.576 1.00 53.25 107 LEU A CA 1
ATOM 865 C C . LEU A 1 107 ? 21.560 -17.090 -21.948 1.00 53.25 107 LEU A C 1
ATOM 867 O O . LEU A 1 107 ? 21.050 -17.735 -22.860 1.00 53.25 107 LEU A O 1
ATOM 871 N N . LYS A 1 108 ? 22.685 -16.388 -22.122 1.00 49.31 108 LYS A N 1
ATOM 872 C CA . LYS A 1 108 ? 23.613 -16.696 -23.205 1.00 49.31 108 LYS A CA 1
ATOM 873 C C . LYS A 1 108 ? 24.098 -18.119 -22.959 1.00 49.31 108 LYS A C 1
ATOM 875 O O . LYS A 1 108 ? 25.042 -18.332 -22.202 1.00 49.31 108 LYS A O 1
ATOM 880 N N . GLY A 1 109 ? 23.412 -19.081 -23.571 1.00 46.38 109 GLY A N 1
ATOM 881 C CA . GLY A 1 109 ? 23.961 -20.397 -23.831 1.00 46.38 109 GLY A CA 1
ATOM 882 C C . GLY A 1 109 ? 25.280 -20.191 -24.560 1.00 46.38 109 GLY A C 1
ATOM 883 O O . GLY A 1 109 ? 25.313 -19.658 -25.667 1.00 46.38 109 GLY A O 1
ATOM 884 N N . THR A 1 110 ? 26.372 -20.502 -23.879 1.00 48.59 110 THR A N 1
ATOM 885 C CA . THR A 1 110 ? 27.664 -20.723 -24.512 1.00 48.59 110 THR A CA 1
ATOM 886 C C . THR A 1 110 ? 27.548 -22.023 -25.298 1.00 48.59 110 THR A C 1
ATOM 888 O O . THR A 1 110 ? 27.658 -23.096 -24.703 1.00 48.59 110 THR A O 1
ATOM 891 N N . GLU A 1 111 ? 27.253 -21.916 -26.591 1.00 47.03 111 GLU A N 1
ATOM 892 C CA . GLU A 1 111 ? 27.602 -22.945 -27.577 1.00 47.03 111 GLU A CA 1
ATOM 893 C C . GLU A 1 111 ? 2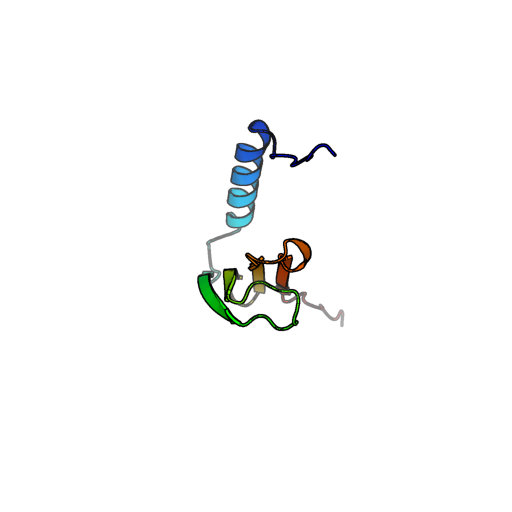9.002 -22.671 -28.136 1.00 47.03 111 GLU A C 1
ATOM 895 O O . GLU A 1 111 ? 29.331 -21.479 -28.354 1.00 47.03 111 GLU A O 1
#

Mean predicted aligned error: 14.56 Å

Foldseek 3Di:
DDDPPPDPPPVCVVVVVVVVVVVVDPDPDDWDKDKDKDKDKDKDKDADPDPPFDGIKMKIKIKIKIWIDGHQFKIWIWIKMWMDIPGDRVPTDIDTPDIDIDGPPDPPPPD

Secondary structure (DSSP, 8-state):
------PPPTTTHHHHHHHHHHHT-S-TTTPPEEEEEEEEEEEEEE--SSTTS-S-EEEEEEEEEEEEEETTTEEEEEEEEEEEETT-GGG-EEEEEEEEEEE--------

Sequence (111 aa):
MRDNWILPDKSSLPKAILFLAWILSPGIAAAEFESEITLSIRAFNHSARFEDQANQHATAFAQFNWYQSFGDIWSFEIEPYIRLDSADEARSTSDLRRAFLLGEFGLKGTE

pLDDT: mean 75.5, std 16.27, range [39.28, 96.56]

Solvent-accessible surface area (backbone atoms only — not comparable to full-atom values): 6745 Å² total; per-residue (Å²): 136,83,85,81,75,81,69,78,55,82,81,46,54,64,54,53,51,51,50,51,53,53,72,72,55,80,68,92,80,82,56,56,76,47,75,49,78,47,80,48,76,50,74,50,75,46,68,48,91,51,93,92,45,64,76,68,36,44,38,43,35,40,35,43,38,41,38,41,34,48,45,91,48,34,36,36,40,42,26,44,37,40,35,46,34,75,78,38,69,87,71,30,49,68,54,69,82,43,72,53,77,50,58,71,75,76,79,74,76,86,126